Protein AF-A0A7D9LY90-F1 (afdb_monomer_lite)

InterPro domains:
  IPR001433 Oxidoreductase FAD/NAD(P)-binding [PF00175] (12-85)
  IPR001709 Flavoprotein pyridine nucleotide cytochrome reductase [PR00371] (13-22)
  IPR001709 Flavoprotein pyridine nucleotide cytochrome reductase [PR00371] (26-37)
  IPR001709 Flavoprotein pyridine nucleotide cytochrome reductase [PR00371] (57-73)
  IPR001709 Flavoprotein pyridine nucleotide cytochrome reductase [PR00371] (80-85)
  IPR039261 Ferredoxin-NADP reductase (FNR), nucleotide-binding domain [G3DSA:3.40.50.80] (4-85)
  IPR039261 Ferredoxin-NADP reductase (FNR), nucleotide-binding domain [SSF52343] (10-85)

Radius of gyration: 13.85 Å; chains: 1; bounding box: 28×29×33 Å

pLDDT: mean 90.47, std 14.8, range [35.31, 98.19]

Secondary structure (DSSP, 8-state):
-------TT------EEEEEES-HHHH-TTHHHHHHHHHTTSSSEEEEEESSSSSS---HHHHHHHTHHHHHHHHHTT-------

Organism: Paramuricea clavata (NCBI:txid317549)

Sequence (85 aa):
MSFFFVAPGKPVGDTLLFFGCRHKAEDYIYQEEIEQYHNEGTISHLFVAFSRDQPEKRYVQHLILENGEVVWNALNNQGHVYVCG

Structure (mmCIF, N/CA/C/O backbone):
data_AF-A0A7D9LY90-F1
#
_entry.id   AF-A0A7D9LY90-F1
#
loop_
_atom_site.group_PDB
_atom_site.id
_atom_site.type_symbol
_atom_site.label_atom_id
_atom_site.label_alt_id
_atom_site.label_comp_id
_atom_site.label_asym_id
_atom_site.label_entity_id
_atom_site.label_seq_id
_atom_site.pdbx_PDB_ins_code
_atom_site.Cartn_x
_atom_site.Cartn_y
_atom_site.Cartn_z
_atom_site.occupancy
_atom_site.B_iso_or_equiv
_atom_site.auth_seq_id
_atom_site.auth_comp_id
_atom_site.auth_asym_id
_atom_site.auth_atom_id
_atom_site.pdbx_PDB_model_num
ATOM 1 N N . MET A 1 1 ? -9.557 11.611 -5.798 1.00 37.59 1 MET A N 1
ATOM 2 C CA . MET A 1 1 ? -8.602 11.843 -4.698 1.00 37.59 1 MET A CA 1
ATOM 3 C C . MET A 1 1 ? -9.404 12.195 -3.453 1.00 37.59 1 MET A C 1
ATOM 5 O O . MET A 1 1 ? -9.748 13.354 -3.260 1.00 37.59 1 MET A O 1
ATOM 9 N N . SER A 1 2 ? -9.827 11.195 -2.681 1.00 35.31 2 SER A N 1
ATOM 10 C CA . SER A 1 2 ? -10.578 11.434 -1.444 1.00 35.3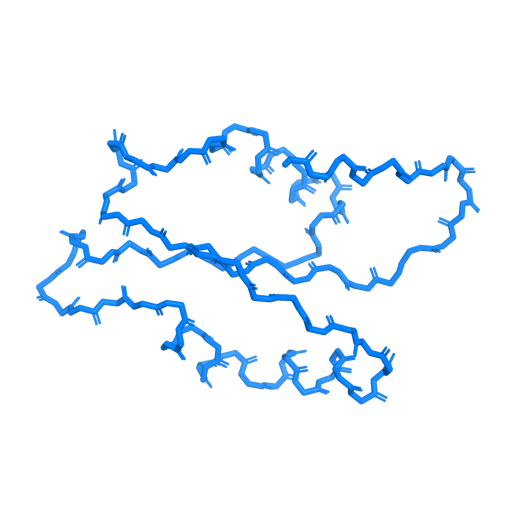1 2 SER A CA 1
ATOM 11 C C . SER A 1 2 ? -9.572 11.589 -0.311 1.00 35.31 2 SER A C 1
ATOM 13 O O . SER A 1 2 ? -8.951 10.613 0.092 1.00 35.31 2 SER A O 1
ATOM 15 N N . PHE A 1 3 ? -9.368 12.820 0.153 1.00 40.28 3 PHE A N 1
ATOM 16 C CA . PHE A 1 3 ? -8.582 13.095 1.353 1.00 40.28 3 PHE A CA 1
ATOM 17 C C . PHE A 1 3 ? -9.299 12.486 2.568 1.00 40.28 3 PHE A C 1
ATOM 19 O O . PHE A 1 3 ? -10.394 12.928 2.920 1.00 40.28 3 PHE A O 1
ATOM 26 N N . PHE A 1 4 ? -8.698 11.487 3.216 1.00 48.59 4 PHE A N 1
ATOM 27 C CA . PHE A 1 4 ? -9.126 11.041 4.542 1.00 48.59 4 PHE A CA 1
ATOM 28 C C . PHE A 1 4 ? -8.552 12.010 5.584 1.00 48.59 4 PHE A C 1
ATOM 30 O O . PHE A 1 4 ? -7.415 11.876 6.022 1.00 48.59 4 PHE A O 1
ATOM 37 N N . PHE A 1 5 ? -9.333 13.021 5.969 1.00 48.94 5 PHE A N 1
ATOM 38 C CA . PHE A 1 5 ? -9.040 13.827 7.155 1.00 48.94 5 PHE A CA 1
ATOM 39 C C . PHE A 1 5 ? -9.429 13.023 8.398 1.00 48.94 5 PHE A C 1
ATOM 41 O O . PHE A 1 5 ? -10.610 12.928 8.744 1.00 48.94 5 PHE A O 1
ATOM 48 N N . VAL A 1 6 ? -8.444 12.458 9.094 1.00 56.66 6 VAL A N 1
ATOM 49 C CA . VAL A 1 6 ? -8.656 11.977 10.461 1.00 56.66 6 VAL A CA 1
ATOM 50 C C . VAL A 1 6 ? -8.668 13.196 11.376 1.00 56.66 6 VAL A C 1
ATOM 52 O O . VAL A 1 6 ? -7.644 13.834 11.608 1.00 56.66 6 VAL A O 1
ATOM 55 N N . ALA A 1 7 ? -9.850 13.572 11.868 1.00 58.06 7 ALA A N 1
ATOM 56 C CA . ALA A 1 7 ? -9.951 14.630 12.868 1.00 58.06 7 ALA A CA 1
ATOM 57 C C . ALA A 1 7 ? -9.200 14.208 14.151 1.00 58.06 7 ALA A C 1
ATOM 59 O O . ALA A 1 7 ? -9.355 13.057 14.575 1.00 58.06 7 ALA A O 1
ATOM 60 N N . PRO A 1 8 ? -8.443 15.113 14.805 1.00 60.72 8 PRO A N 1
ATOM 61 C CA . PRO A 1 8 ? -7.719 14.791 16.031 1.00 60.72 8 PRO A CA 1
ATOM 62 C C . PRO A 1 8 ? -8.647 14.177 17.086 1.00 60.72 8 PRO A C 1
ATOM 64 O O . PRO A 1 8 ? -9.699 14.737 17.396 1.00 60.72 8 PRO A O 1
ATOM 67 N N . GLY A 1 9 ? -8.262 13.022 17.633 1.00 64.69 9 GLY A N 1
ATOM 68 C CA . GLY A 1 9 ? -8.977 12.365 18.732 1.00 64.69 9 GLY A CA 1
ATOM 69 C C . GLY A 1 9 ? -10.175 11.495 18.340 1.00 64.69 9 GLY A C 1
ATOM 70 O O . GLY A 1 9 ? -10.825 10.953 19.233 1.00 64.69 9 GLY A O 1
ATOM 71 N N . LYS A 1 10 ? -10.480 11.315 17.046 1.00 75.38 10 LYS A N 1
ATOM 72 C CA . LYS A 1 10 ? -11.441 10.285 16.622 1.00 75.38 10 LYS A CA 1
ATOM 73 C C . LYS A 1 10 ? -10.730 8.946 16.406 1.00 75.38 10 LYS A C 1
ATOM 75 O O . LYS A 1 10 ? -9.753 8.920 15.662 1.00 75.38 10 LYS A O 1
ATOM 80 N N . PRO A 1 11 ? -11.214 7.842 17.002 1.00 77.12 11 PRO A N 1
ATOM 81 C CA . PRO A 1 11 ? -10.691 6.523 16.686 1.00 77.12 11 PRO A CA 1
ATOM 82 C C . PRO A 1 11 ? -11.017 6.192 15.227 1.00 77.12 11 PRO A C 1
ATOM 84 O O . PRO A 1 11 ? -12.150 6.377 14.778 1.00 77.12 11 PRO A O 1
ATOM 87 N N . VAL A 1 12 ? -10.014 5.717 14.497 1.00 84.19 12 VAL A N 1
ATOM 88 C CA . VAL A 1 12 ? -10.146 5.235 13.120 1.00 84.19 12 VAL A CA 1
ATOM 89 C C . VAL A 1 12 ? -9.802 3.754 13.130 1.00 84.19 12 VAL A C 1
ATOM 91 O O . VAL A 1 12 ? -8.867 3.347 13.816 1.00 84.19 12 VAL A O 1
ATOM 94 N N . GLY A 1 13 ? -10.612 2.952 12.440 1.00 87.50 13 GLY A N 1
ATOM 95 C CA . GLY A 1 13 ? -10.338 1.528 12.263 1.00 87.50 13 GLY A CA 1
ATOM 96 C C . GLY A 1 13 ? -9.184 1.286 11.291 1.00 87.50 13 GLY A C 1
ATOM 97 O O . GLY A 1 13 ? -8.665 2.219 10.676 1.00 87.50 13 GLY A O 1
ATOM 98 N N . ASP A 1 14 ? -8.809 0.021 11.126 1.00 93.19 14 ASP A N 1
ATOM 99 C CA . ASP A 1 14 ? -7.698 -0.329 10.248 1.00 93.19 14 ASP A CA 1
ATOM 100 C C . ASP A 1 14 ? -7.948 0.064 8.793 1.00 93.19 14 ASP A C 1
ATOM 102 O O . ASP A 1 14 ? -9.014 -0.182 8.224 1.00 93.19 14 ASP A O 1
ATOM 106 N N . THR A 1 15 ? -6.919 0.646 8.178 1.00 96.38 15 THR A N 1
ATOM 107 C CA . THR A 1 15 ? -6.925 1.022 6.763 1.00 96.38 15 THR A CA 1
ATOM 108 C C . THR A 1 15 ? -5.920 0.161 6.008 1.00 96.38 15 THR A C 1
ATOM 110 O O . THR A 1 15 ? -4.710 0.272 6.207 1.00 96.38 15 THR A O 1
ATOM 113 N N . LEU A 1 16 ? -6.425 -0.711 5.135 1.00 97.75 16 LEU A N 1
ATOM 114 C CA . LEU A 1 16 ? -5.618 -1.569 4.266 1.00 97.75 16 LEU A CA 1
ATOM 115 C C . LEU A 1 16 ? -5.588 -0.951 2.865 1.00 97.75 16 LEU A C 1
ATOM 117 O O . LEU A 1 16 ? -6.634 -0.828 2.224 1.00 97.75 16 LEU A O 1
ATOM 121 N N . LEU A 1 17 ? -4.402 -0.602 2.368 1.00 98.19 17 LEU A N 1
ATOM 122 C CA . LEU A 1 17 ? -4.213 -0.125 1.001 1.00 98.19 17 LEU A CA 1
ATOM 123 C C . LEU A 1 17 ? -3.537 -1.199 0.148 1.00 98.19 17 LEU A C 1
ATOM 125 O O . LEU A 1 17 ? -2.379 -1.543 0.372 1.00 98.19 17 LEU A O 1
ATOM 129 N N . PHE A 1 18 ? -4.249 -1.674 -0.874 1.00 98.12 18 PHE A N 1
ATOM 130 C CA . PHE A 1 18 ? -3.690 -2.493 -1.948 1.00 98.12 18 PHE A CA 1
ATOM 131 C C . PHE A 1 18 ? -3.503 -1.621 -3.190 1.00 98.12 18 PHE A C 1
ATOM 133 O O . PHE A 1 18 ? -4.481 -1.179 -3.791 1.00 98.12 18 PHE A O 1
ATOM 140 N N . PHE A 1 19 ? -2.255 -1.375 -3.576 1.00 97.81 19 PHE A N 1
ATOM 141 C CA . PHE A 1 19 ? -1.901 -0.537 -4.718 1.00 97.81 19 PHE A CA 1
ATOM 142 C C . PHE A 1 19 ? -1.154 -1.345 -5.786 1.00 97.81 19 PHE A C 1
ATOM 144 O O . PHE A 1 19 ? -0.416 -2.276 -5.469 1.00 97.81 19 PHE A O 1
ATOM 151 N N . GLY A 1 20 ? -1.352 -1.019 -7.063 1.00 96.62 20 GLY A N 1
ATOM 152 C CA . GLY A 1 20 ? -0.744 -1.740 -8.180 1.00 96.62 20 GLY A CA 1
ATOM 153 C C . GLY A 1 20 ? -0.204 -0.797 -9.247 1.00 96.62 20 GLY A C 1
ATOM 154 O O . GLY A 1 20 ? -0.926 0.075 -9.718 1.00 96.62 20 GLY A O 1
ATOM 155 N N . CYS A 1 21 ? 1.045 -1.007 -9.659 1.00 96.56 21 CYS A N 1
ATOM 156 C CA . CYS A 1 21 ? 1.695 -0.269 -10.744 1.00 96.56 21 CYS A CA 1
ATOM 157 C C . CYS A 1 21 ? 2.656 -1.184 -11.534 1.00 96.56 21 CYS A C 1
ATOM 159 O O . CYS A 1 21 ? 2.707 -2.403 -11.317 1.00 96.56 21 CYS A O 1
ATOM 161 N N . ARG A 1 22 ? 3.347 -0.666 -12.552 1.00 96.19 22 ARG A N 1
ATOM 162 C CA . ARG A 1 22 ? 4.265 -1.469 -13.375 1.00 96.19 22 ARG A 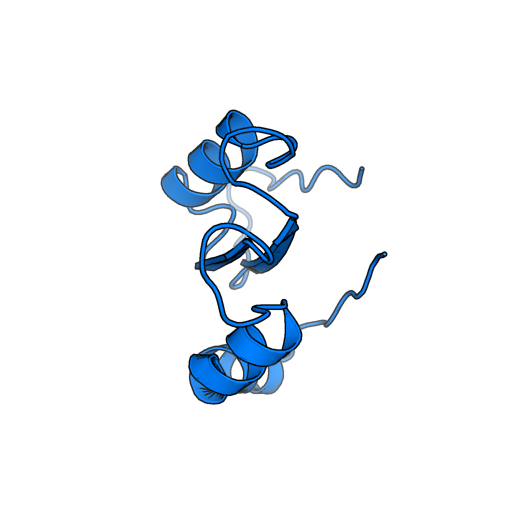CA 1
ATOM 163 C C . ARG A 1 22 ? 5.604 -1.630 -12.681 1.00 96.19 22 ARG A C 1
ATOM 165 O O . ARG A 1 22 ? 6.003 -2.770 -12.449 1.00 96.19 22 ARG A O 1
ATOM 172 N N . HIS A 1 23 ? 6.236 -0.514 -12.355 1.00 96.19 23 HIS A N 1
ATOM 173 C CA . HIS A 1 23 ? 7.591 -0.437 -11.844 1.00 96.19 23 HIS A CA 1
ATOM 174 C C . HIS A 1 23 ? 7.649 0.528 -10.675 1.00 96.19 23 HIS A C 1
ATOM 176 O O . HIS A 1 23 ? 7.197 1.671 -10.785 1.00 96.19 23 HIS A O 1
ATOM 182 N N . LYS A 1 24 ? 8.306 0.116 -9.587 1.00 95.31 24 LYS A N 1
ATOM 183 C CA . LYS A 1 24 ? 8.489 0.998 -8.431 1.00 95.31 24 LYS A CA 1
ATOM 184 C C . LYS A 1 24 ? 9.126 2.338 -8.813 1.00 95.31 24 LYS A C 1
ATOM 186 O O . LYS A 1 24 ? 8.743 3.370 -8.281 1.00 95.31 24 LYS A O 1
ATOM 191 N N . ALA A 1 25 ? 10.082 2.309 -9.739 1.00 94.44 25 ALA A N 1
ATOM 192 C CA . ALA A 1 25 ? 10.867 3.475 -10.131 1.00 94.44 25 ALA A CA 1
ATOM 193 C C . ALA A 1 25 ? 10.186 4.401 -11.157 1.00 94.44 25 ALA A C 1
ATOM 195 O O . ALA A 1 25 ? 10.723 5.471 -11.429 1.00 94.44 25 ALA A O 1
ATOM 196 N N . GLU A 1 26 ? 9.056 4.003 -11.755 1.00 93.94 26 GLU A N 1
ATOM 197 C CA . GLU A 1 26 ? 8.444 4.755 -12.865 1.00 93.94 26 GLU A CA 1
ATOM 198 C C . GLU A 1 26 ? 7.043 5.268 -12.538 1.00 93.94 26 GLU A C 1
ATOM 200 O O . GLU A 1 26 ? 6.734 6.425 -12.813 1.00 93.94 26 GLU A O 1
ATOM 205 N N . ASP A 1 27 ? 6.177 4.409 -11.993 1.00 94.25 27 ASP A N 1
ATOM 206 C CA . ASP A 1 27 ? 4.742 4.684 -11.892 1.00 94.25 27 ASP A CA 1
ATOM 207 C C . ASP A 1 27 ? 4.146 4.360 -10.517 1.00 94.25 27 ASP A C 1
ATOM 209 O O . ASP A 1 27 ? 2.929 4.196 -10.378 1.00 94.25 27 ASP A O 1
ATOM 213 N N . TYR A 1 28 ? 4.984 4.357 -9.475 1.00 96.12 28 TYR A N 1
ATOM 214 C CA . TYR A 1 28 ? 4.516 4.391 -8.093 1.00 96.12 28 TYR A CA 1
ATOM 215 C C . TYR A 1 28 ? 4.027 5.804 -7.729 1.00 96.12 28 TYR A C 1
ATOM 217 O O . TYR A 1 28 ? 4.715 6.594 -7.085 1.00 96.12 28 TYR A O 1
ATOM 225 N N . ILE A 1 29 ? 2.824 6.140 -8.196 1.00 96.00 29 ILE A N 1
ATOM 226 C CA . ILE A 1 29 ? 2.215 7.453 -7.956 1.00 96.00 29 ILE A CA 1
ATOM 227 C C . ILE A 1 29 ? 2.037 7.708 -6.456 1.00 96.00 29 ILE A C 1
ATOM 229 O O . ILE A 1 29 ? 1.622 6.814 -5.719 1.00 96.00 29 ILE A O 1
ATOM 233 N N . TYR A 1 30 ? 2.322 8.941 -6.033 1.00 96.44 30 TYR A N 1
ATOM 234 C CA . TYR A 1 30 ? 2.241 9.378 -4.634 1.00 96.44 30 TYR A CA 1
ATOM 235 C C . TYR A 1 30 ? 3.065 8.521 -3.666 1.00 96.44 30 TYR A C 1
ATOM 237 O O . TYR A 1 30 ? 2.651 8.304 -2.530 1.00 96.44 30 TYR A O 1
ATOM 245 N N . GLN A 1 31 ? 4.202 7.978 -4.120 1.00 96.56 31 GLN A N 1
ATOM 246 C CA . GLN A 1 31 ? 5.039 7.106 -3.297 1.00 96.56 31 GLN A CA 1
ATOM 247 C C . GLN A 1 31 ? 5.372 7.744 -1.944 1.00 96.56 31 GLN A C 1
ATOM 249 O O . GLN A 1 31 ? 5.177 7.102 -0.915 1.00 96.56 31 GLN A O 1
ATOM 254 N N . GLU A 1 32 ? 5.873 8.981 -1.946 1.00 96.88 32 GLU A N 1
ATOM 255 C CA . GLU A 1 32 ? 6.314 9.660 -0.724 1.00 96.88 32 GLU A CA 1
ATOM 256 C C . GLU A 1 32 ? 5.149 9.844 0.253 1.00 96.88 32 GLU A C 1
ATOM 258 O O . GLU A 1 32 ? 5.273 9.511 1.429 1.00 96.88 32 GLU A O 1
ATOM 263 N N . GLU A 1 33 ? 3.990 10.288 -0.235 1.00 96.88 33 GLU A N 1
ATOM 264 C CA . GLU A 1 33 ? 2.804 10.502 0.589 1.00 96.88 33 GLU A CA 1
ATOM 265 C C . GLU A 1 33 ? 2.218 9.185 1.105 1.00 96.88 33 GLU A C 1
ATOM 267 O O . GLU A 1 33 ? 1.846 9.088 2.272 1.00 96.88 33 GLU A O 1
ATOM 272 N N . ILE A 1 34 ? 2.154 8.149 0.265 1.00 96.44 34 ILE A N 1
ATOM 273 C CA . ILE A 1 34 ? 1.667 6.820 0.655 1.00 96.44 34 ILE A CA 1
ATOM 274 C C . ILE A 1 34 ? 2.572 6.215 1.732 1.00 96.44 34 ILE A C 1
ATOM 276 O O . ILE A 1 34 ? 2.076 5.712 2.743 1.00 96.44 34 ILE A O 1
ATOM 280 N N . GLU A 1 35 ? 3.891 6.269 1.537 1.00 96.44 35 GLU A N 1
ATOM 281 C CA . GLU A 1 35 ? 4.861 5.767 2.512 1.00 96.44 35 GLU A CA 1
ATOM 282 C C . GLU A 1 35 ? 4.812 6.591 3.809 1.00 96.44 35 GLU A C 1
ATOM 284 O O . GLU A 1 35 ? 4.833 6.015 4.898 1.00 96.44 35 GLU A O 1
ATOM 289 N N . GLN A 1 36 ? 4.652 7.916 3.724 1.00 97.12 36 GLN A N 1
ATOM 290 C CA . GLN A 1 36 ? 4.455 8.778 4.890 1.00 97.12 36 GLN A CA 1
ATOM 291 C C . GLN A 1 36 ? 3.182 8.409 5.662 1.00 97.12 36 GLN A C 1
ATOM 293 O O . GLN A 1 36 ? 3.248 8.205 6.873 1.00 97.12 36 GLN A O 1
ATOM 298 N N . TYR A 1 37 ? 2.038 8.256 4.992 1.00 95.12 37 TYR A N 1
ATOM 299 C CA . TYR A 1 37 ? 0.783 7.882 5.651 1.00 95.12 37 TYR A CA 1
ATOM 300 C C . TYR A 1 37 ? 0.831 6.490 6.275 1.00 95.12 37 TYR A C 1
ATOM 302 O O . TYR A 1 37 ? 0.170 6.254 7.289 1.00 95.12 37 TYR A O 1
ATOM 310 N N . HIS A 1 38 ? 1.610 5.574 5.700 1.00 95.88 38 HIS A N 1
ATOM 311 C CA . HIS A 1 38 ? 1.877 4.286 6.325 1.00 95.88 38 HIS A CA 1
ATOM 312 C C . HIS A 1 38 ? 2.723 4.438 7.594 1.00 95.88 38 HIS A C 1
ATOM 314 O O . HIS A 1 38 ? 2.359 3.905 8.640 1.00 95.88 38 HIS A O 1
ATOM 320 N N . ASN A 1 39 ? 3.793 5.235 7.539 1.00 95.75 39 ASN A N 1
ATOM 321 C CA . ASN A 1 39 ? 4.663 5.502 8.687 1.00 95.75 39 ASN A CA 1
ATOM 322 C C . ASN A 1 39 ? 3.936 6.226 9.834 1.00 95.75 39 ASN A C 1
ATOM 324 O O . ASN A 1 39 ? 4.223 5.981 11.004 1.00 95.75 39 ASN A O 1
ATOM 328 N N . GLU A 1 40 ? 2.985 7.102 9.510 1.00 93.25 40 GLU A N 1
ATOM 329 C CA . GLU A 1 40 ? 2.140 7.814 10.476 1.00 93.25 40 GLU A CA 1
ATOM 330 C C . GLU A 1 40 ? 0.983 6.953 11.018 1.00 93.25 40 GLU A C 1
ATOM 332 O O . GLU A 1 40 ? 0.271 7.380 11.926 1.00 93.25 40 GLU A O 1
ATOM 337 N N . GLY A 1 41 ? 0.773 5.750 10.472 1.00 90.88 41 GLY A N 1
ATOM 338 C CA . GLY A 1 41 ? -0.298 4.837 10.877 1.00 90.88 41 GLY A CA 1
ATOM 339 C C . GLY A 1 41 ? -1.684 5.198 10.335 1.00 90.88 41 GLY A C 1
ATOM 340 O O . GLY A 1 41 ? -2.661 4.544 10.686 1.00 90.88 41 GLY A O 1
ATOM 341 N N . THR A 1 42 ? -1.787 6.201 9.456 1.00 92.94 42 THR A N 1
ATOM 342 C CA . THR A 1 42 ? -3.035 6.495 8.729 1.00 92.94 42 THR A CA 1
ATOM 343 C C . THR A 1 42 ? -3.392 5.341 7.788 1.00 92.94 42 THR A C 1
ATOM 345 O O . THR A 1 42 ? -4.560 4.985 7.651 1.00 92.94 42 THR A O 1
ATOM 348 N N . ILE A 1 43 ? -2.384 4.725 7.164 1.00 95.88 43 ILE A N 1
ATOM 349 C CA . ILE A 1 43 ? -2.506 3.450 6.453 1.00 95.88 43 ILE A CA 1
ATOM 350 C C . ILE A 1 43 ? -1.936 2.364 7.368 1.00 95.88 43 ILE A C 1
ATOM 352 O O . ILE A 1 43 ? -0.718 2.230 7.477 1.00 95.88 43 ILE A O 1
ATOM 356 N N . SER A 1 44 ? -2.798 1.571 8.008 1.00 95.62 44 SER A N 1
ATOM 357 C CA . SER A 1 44 ? -2.374 0.476 8.895 1.00 95.62 44 SER A CA 1
ATOM 358 C C . SER A 1 44 ? -1.543 -0.573 8.152 1.00 95.62 44 SER A C 1
ATOM 360 O O . SER A 1 44 ? -0.532 -1.052 8.663 1.00 95.62 44 SER A O 1
ATOM 362 N N . HIS A 1 45 ? -1.949 -0.920 6.927 1.00 97.06 45 HIS A N 1
ATOM 363 C CA . HIS A 1 45 ? -1.270 -1.927 6.112 1.00 97.06 45 HIS A CA 1
ATOM 364 C C . HIS A 1 45 ? -1.152 -1.472 4.661 1.00 97.06 45 HIS A C 1
ATOM 366 O O . HIS A 1 45 ? -2.155 -1.159 4.019 1.00 97.06 45 HIS A O 1
ATOM 372 N N . LEU A 1 46 ? 0.073 -1.479 4.139 1.00 97.75 46 LEU A N 1
ATOM 373 C CA . LEU A 1 46 ? 0.381 -1.103 2.766 1.00 97.75 46 LEU A CA 1
ATOM 374 C C . LEU A 1 46 ? 0.880 -2.319 1.978 1.00 97.75 46 LEU A C 1
ATOM 376 O O . LEU A 1 46 ? 1.905 -2.912 2.308 1.00 97.75 46 LEU A O 1
ATOM 380 N N . PHE A 1 47 ? 0.177 -2.656 0.900 1.00 98.00 47 PHE A N 1
ATOM 381 C CA . PHE A 1 47 ? 0.514 -3.752 -0.002 1.00 98.00 47 PHE A CA 1
ATOM 382 C C . PHE A 1 47 ? 0.651 -3.222 -1.428 1.00 98.00 47 PHE A C 1
ATOM 384 O O . PHE A 1 47 ? -0.327 -2.764 -2.018 1.00 98.00 47 PHE A O 1
ATOM 391 N N . VAL A 1 48 ? 1.852 -3.305 -2.005 1.00 97.56 48 VAL A N 1
ATOM 392 C CA . VAL A 1 48 ? 2.123 -2.773 -3.350 1.00 97.56 48 VAL A CA 1
ATOM 393 C C . VAL A 1 48 ? 2.529 -3.882 -4.312 1.00 97.56 48 VAL A C 1
ATOM 395 O O . VAL A 1 48 ? 3.476 -4.629 -4.066 1.00 97.56 48 VAL A O 1
ATOM 398 N N . ALA A 1 49 ? 1.799 -3.998 -5.421 1.00 97.62 49 ALA A N 1
ATOM 399 C CA . ALA A 1 49 ? 2.081 -4.928 -6.503 1.00 97.62 49 ALA A CA 1
ATOM 400 C C . ALA A 1 49 ? 2.777 -4.197 -7.655 1.00 97.62 49 ALA A C 1
ATOM 402 O O . ALA A 1 49 ? 2.141 -3.455 -8.403 1.00 97.62 49 ALA A O 1
ATOM 403 N N . PHE A 1 50 ? 4.067 -4.464 -7.832 1.00 97.38 50 PHE A N 1
ATOM 404 C CA . PHE A 1 50 ? 4.795 -4.098 -9.044 1.00 97.38 50 PHE A CA 1
ATOM 405 C C . PHE A 1 50 ? 4.649 -5.238 -10.052 1.00 97.38 50 PHE A C 1
ATOM 407 O O . PHE A 1 50 ? 5.040 -6.370 -9.774 1.00 97.38 50 PHE A O 1
ATOM 414 N N . SER A 1 51 ? 4.013 -4.970 -11.191 1.00 96.94 51 SER A N 1
ATOM 415 C CA . SER A 1 51 ? 3.656 -6.002 -12.180 1.00 96.94 51 SER A CA 1
ATOM 416 C C . SER A 1 51 ? 4.757 -6.306 -13.201 1.00 96.94 51 SER A C 1
ATOM 418 O O . SER A 1 51 ? 4.562 -7.157 -14.080 1.00 96.94 51 SER A O 1
ATOM 420 N N . ARG A 1 52 ? 5.870 -5.565 -13.162 1.00 96.81 52 ARG A N 1
ATOM 421 C CA . ARG A 1 52 ? 6.979 -5.672 -14.118 1.00 96.81 52 ARG A CA 1
ATOM 422 C C . ARG A 1 52 ? 8.374 -5.640 -13.480 1.00 96.81 52 ARG A C 1
ATOM 424 O O . ARG A 1 52 ? 9.346 -5.706 -14.224 1.00 96.81 52 ARG A O 1
ATOM 431 N N . ASP A 1 53 ? 8.490 -5.592 -12.154 1.00 96.31 53 ASP A N 1
ATOM 432 C CA . ASP A 1 53 ? 9.794 -5.627 -11.462 1.00 96.31 53 ASP A CA 1
ATOM 433 C C . ASP A 1 53 ? 10.372 -7.053 -11.345 1.00 96.31 53 ASP A C 1
ATOM 435 O O . ASP A 1 53 ? 11.499 -7.258 -10.899 1.00 96.31 53 ASP A O 1
ATOM 439 N N . GLN A 1 54 ? 9.610 -8.054 -11.782 1.00 93.75 54 GLN A N 1
ATOM 440 C CA . GLN A 1 54 ? 9.933 -9.471 -11.774 1.00 93.75 54 GLN A CA 1
ATOM 441 C C . GLN A 1 54 ? 9.323 -10.175 -13.006 1.00 93.75 54 GLN A C 1
ATOM 443 O O . GLN A 1 54 ? 8.395 -9.640 -13.622 1.00 93.75 54 GLN A O 1
ATOM 448 N N . PRO A 1 55 ? 9.808 -11.380 -13.375 1.00 94.88 55 PRO A N 1
ATOM 449 C CA . PRO A 1 55 ? 9.320 -12.101 -14.557 1.00 94.88 55 PRO A CA 1
ATOM 450 C C . PRO A 1 55 ? 7.825 -12.459 -14.499 1.00 94.88 55 PRO A C 1
ATOM 452 O O . PRO A 1 55 ? 7.126 -12.404 -1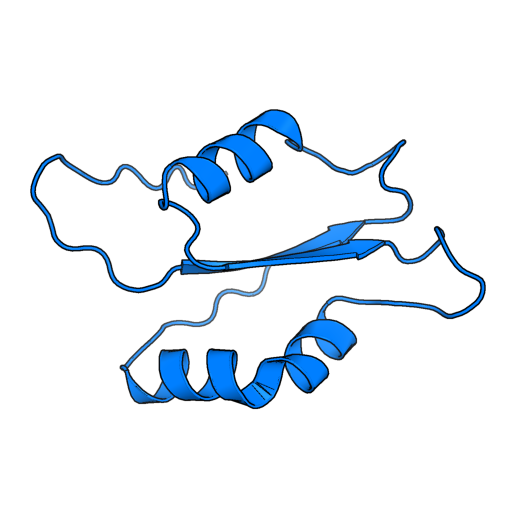5.509 1.00 94.88 55 PRO A O 1
ATOM 455 N N . GLU A 1 56 ? 7.340 -12.814 -13.310 1.00 95.50 56 GLU A N 1
ATOM 456 C CA . GLU A 1 56 ? 5.955 -13.209 -13.041 1.00 95.50 56 GLU A CA 1
ATOM 457 C C . GLU A 1 56 ? 5.042 -11.981 -12.894 1.00 95.50 56 GLU A C 1
ATOM 459 O O . GLU A 1 56 ? 5.370 -11.021 -12.191 1.00 95.50 56 GLU A O 1
ATOM 464 N N . LYS A 1 57 ? 3.844 -12.008 -13.491 1.00 95.31 57 LYS A N 1
ATOM 465 C CA . LYS A 1 57 ? 2.873 -10.919 -13.302 1.00 95.31 57 LYS A CA 1
ATOM 466 C C . LYS A 1 57 ? 2.313 -10.923 -11.884 1.00 95.31 57 LYS A C 1
ATOM 468 O O . LYS A 1 57 ? 1.556 -11.810 -11.500 1.00 95.31 57 LYS A O 1
ATOM 473 N N . ARG A 1 58 ? 2.609 -9.866 -11.128 1.00 96.38 58 ARG A N 1
ATOM 474 C CA . ARG A 1 58 ? 2.048 -9.629 -9.794 1.00 96.38 58 ARG A CA 1
ATOM 475 C C . ARG A 1 58 ? 1.034 -8.489 -9.829 1.00 96.38 58 ARG A C 1
ATOM 477 O O . ARG A 1 58 ? 1.336 -7.403 -10.312 1.00 96.38 58 ARG A O 1
ATOM 484 N N . TYR A 1 59 ? -0.170 -8.750 -9.327 1.00 97.44 59 TYR A N 1
ATOM 485 C CA . TYR A 1 59 ? -1.294 -7.815 -9.311 1.00 97.44 59 TYR A CA 1
ATOM 486 C C . TYR A 1 59 ? -1.917 -7.749 -7.916 1.00 97.44 59 TYR A C 1
ATOM 488 O O . TYR A 1 59 ? -1.649 -8.603 -7.069 1.00 97.44 59 TYR A O 1
ATOM 496 N N . VAL A 1 60 ? -2.782 -6.758 -7.692 1.00 97.62 60 VAL A N 1
ATOM 497 C CA . VAL A 1 60 ? -3.427 -6.518 -6.391 1.00 97.62 60 VAL A CA 1
ATOM 498 C C . VAL A 1 60 ? -4.211 -7.731 -5.884 1.00 97.62 60 VAL A C 1
ATOM 500 O O . VAL A 1 60 ? -4.133 -8.042 -4.702 1.00 97.62 60 VAL A O 1
ATOM 503 N N . GLN A 1 61 ? -4.871 -8.495 -6.759 1.00 97.50 61 GLN A N 1
ATOM 504 C CA . GLN A 1 61 ? -5.589 -9.711 -6.364 1.00 97.50 61 GLN A CA 1
ATOM 505 C C . GLN A 1 61 ? -4.667 -10.824 -5.849 1.00 97.50 61 GLN A C 1
ATOM 507 O O . GLN A 1 61 ? -5.077 -11.587 -4.981 1.00 97.50 61 GLN A O 1
ATOM 512 N N . HIS A 1 62 ? -3.419 -10.903 -6.330 1.00 98.06 62 HIS A N 1
ATOM 513 C CA . HIS A 1 62 ? -2.444 -11.854 -5.788 1.00 98.06 62 HIS A CA 1
ATOM 514 C C . HIS A 1 62 ? -2.090 -11.472 -4.346 1.00 98.06 62 HIS A C 1
ATOM 516 O O . HIS A 1 62 ? -2.103 -12.326 -3.467 1.00 98.06 62 HIS A O 1
ATOM 522 N N . LEU A 1 63 ? -1.882 -10.177 -4.082 1.00 98.00 63 LEU A N 1
ATOM 523 C CA . LEU A 1 63 ? -1.618 -9.682 -2.729 1.00 98.00 63 LEU A CA 1
ATOM 524 C C . LEU A 1 63 ? -2.814 -9.869 -1.793 1.00 98.00 63 LEU A C 1
ATOM 526 O O . LEU A 1 63 ? -2.617 -10.226 -0.637 1.00 98.00 63 LEU A O 1
ATOM 530 N N . ILE A 1 64 ? -4.041 -9.660 -2.276 1.00 97.88 64 ILE A N 1
ATOM 531 C CA . ILE A 1 64 ? -5.261 -9.887 -1.488 1.00 97.88 64 ILE A CA 1
ATOM 532 C C . ILE A 1 64 ? -5.367 -11.356 -1.066 1.00 97.88 64 ILE A C 1
ATOM 534 O O . ILE A 1 64 ? -5.661 -11.630 0.093 1.00 97.88 64 ILE A O 1
ATOM 538 N N . LEU A 1 65 ? -5.101 -12.298 -1.980 1.00 97.81 65 LEU A N 1
ATOM 539 C CA . LEU A 1 65 ? -5.129 -13.732 -1.676 1.00 97.81 65 LEU A CA 1
ATOM 540 C C . LEU A 1 65 ? -4.038 -14.131 -0.674 1.00 97.81 65 LEU A C 1
ATOM 542 O O . LEU A 1 65 ? -4.316 -14.865 0.270 1.00 97.81 65 LEU A O 1
ATOM 546 N N . GLU A 1 66 ? -2.817 -13.625 -0.850 1.00 98.12 66 GLU A N 1
ATOM 547 C CA . GLU A 1 66 ? -1.698 -13.885 0.066 1.00 98.12 66 GLU A CA 1
ATOM 54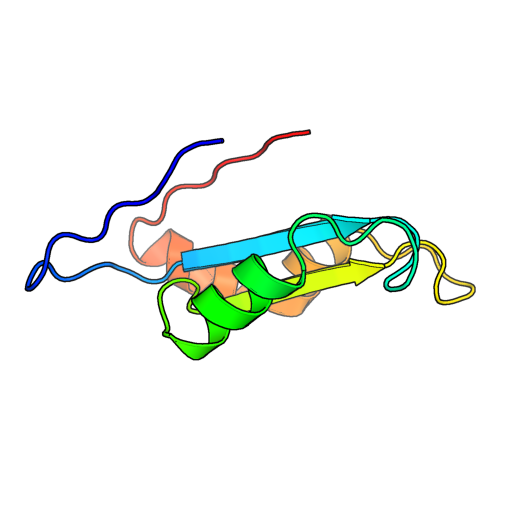8 C C . GLU A 1 66 ? -1.936 -13.312 1.471 1.00 98.12 66 GLU A C 1
ATOM 550 O O . GLU A 1 66 ? -1.495 -13.897 2.456 1.00 98.12 66 GLU A O 1
ATOM 555 N N . ASN A 1 67 ? -2.662 -12.195 1.574 1.00 97.94 67 ASN A N 1
ATOM 556 C CA . ASN A 1 67 ? -2.968 -11.510 2.834 1.00 97.94 67 ASN A CA 1
ATOM 557 C C . ASN A 1 67 ? -4.424 -11.730 3.276 1.00 97.94 67 ASN A C 1
ATOM 559 O O . ASN A 1 67 ? -5.011 -10.888 3.962 1.00 97.94 67 ASN A O 1
ATOM 563 N N . GLY A 1 68 ? -5.010 -12.868 2.887 1.00 97.62 68 GLY A N 1
ATOM 564 C CA . GLY A 1 68 ? -6.422 -13.174 3.107 1.00 97.62 68 GLY A CA 1
ATOM 565 C C . GLY A 1 68 ? -6.854 -13.110 4.574 1.00 97.62 68 GLY A C 1
ATOM 566 O O . GLY A 1 68 ? -7.973 -12.696 4.848 1.00 97.62 68 GLY A O 1
ATOM 567 N N . GLU A 1 69 ? -5.972 -13.441 5.520 1.00 97.81 69 GLU A N 1
ATOM 568 C CA . GLU A 1 69 ? -6.255 -13.338 6.958 1.00 97.81 69 GLU A CA 1
ATOM 569 C C . GLU A 1 69 ? -6.486 -11.886 7.404 1.00 97.81 69 GLU A C 1
ATOM 571 O O . GLU A 1 6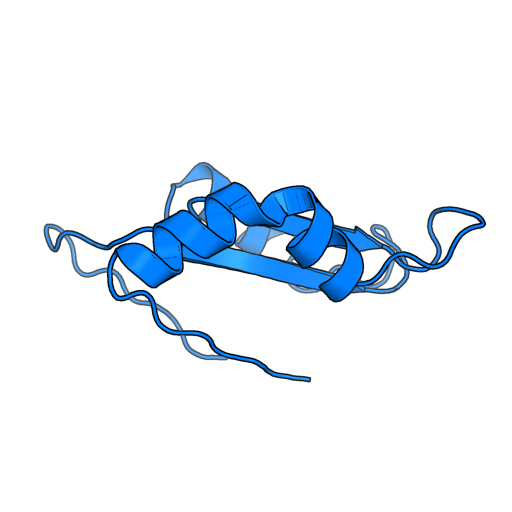9 ? -7.477 -11.592 8.070 1.00 97.81 69 GLU A O 1
ATOM 576 N N . VAL A 1 70 ? -5.618 -10.956 6.991 1.00 96.38 70 VAL A N 1
ATOM 577 C CA . VAL A 1 70 ? -5.735 -9.529 7.343 1.00 96.38 70 VAL A CA 1
ATOM 578 C C . VAL A 1 70 ? -6.998 -8.934 6.718 1.00 96.38 70 VAL A C 1
ATOM 580 O O . VAL A 1 70 ? -7.749 -8.215 7.377 1.00 96.38 70 VAL A O 1
ATOM 583 N N . VAL A 1 71 ? -7.274 -9.294 5.461 1.00 96.81 71 VAL A N 1
ATOM 584 C CA . VAL A 1 71 ? -8.496 -8.884 4.757 1.00 96.81 71 VAL A CA 1
ATOM 585 C C . VAL A 1 71 ? -9.736 -9.437 5.459 1.00 96.81 71 VAL A C 1
ATOM 587 O O . VAL A 1 71 ? -10.685 -8.695 5.706 1.00 96.81 71 VAL A O 1
ATOM 590 N N . TRP A 1 72 ? -9.731 -10.721 5.820 1.00 97.00 72 TRP A N 1
ATOM 591 C CA . TRP A 1 72 ? -10.839 -11.358 6.525 1.00 97.00 72 TRP A CA 1
ATOM 592 C C . TRP A 1 72 ? -11.103 -10.704 7.879 1.00 97.00 72 TRP A C 1
ATOM 594 O O . TRP A 1 72 ? -12.251 -10.398 8.189 1.00 97.00 72 TRP A O 1
ATOM 604 N N . ASN A 1 73 ? -10.057 -10.421 8.655 1.00 96.31 73 ASN A N 1
ATOM 605 C CA . ASN A 1 73 ? -10.183 -9.746 9.944 1.00 96.31 73 ASN A CA 1
ATOM 606 C C . ASN A 1 73 ? -10.805 -8.350 9.793 1.00 96.31 73 ASN A C 1
ATOM 608 O O . ASN A 1 73 ? -11.719 -8.009 10.544 1.00 96.31 73 ASN A O 1
ATOM 612 N N . ALA A 1 74 ? -10.382 -7.572 8.791 1.00 95.19 74 ALA A N 1
ATOM 613 C CA . ALA A 1 74 ? -10.977 -6.267 8.505 1.00 95.19 74 ALA A CA 1
ATOM 614 C C . ALA A 1 74 ? -12.471 -6.384 8.152 1.00 95.19 74 ALA A C 1
ATOM 616 O O . ALA A 1 74 ? -13.296 -5.647 8.689 1.00 95.19 74 ALA A O 1
ATOM 617 N N . LEU A 1 75 ? -12.844 -7.346 7.302 1.00 95.44 75 LEU A N 1
ATOM 618 C CA . LEU A 1 75 ? -14.239 -7.584 6.911 1.00 95.44 75 LEU A CA 1
ATOM 619 C C . LEU A 1 75 ? -15.105 -8.071 8.078 1.00 95.44 75 LEU A C 1
ATOM 621 O O . LEU A 1 75 ? -16.226 -7.598 8.260 1.00 95.44 75 LEU A O 1
ATOM 625 N N . ASN A 1 76 ? -14.580 -8.984 8.894 1.00 96.81 76 ASN A N 1
ATOM 626 C CA . ASN A 1 76 ? -15.254 -9.495 10.083 1.00 96.81 76 ASN A CA 1
ATOM 627 C C . ASN A 1 76 ? -15.486 -8.385 11.127 1.00 96.81 76 ASN A C 1
ATOM 629 O O . ASN A 1 76 ? -16.480 -8.406 11.850 1.00 96.81 76 ASN A O 1
ATOM 633 N N . ASN A 1 77 ? -14.622 -7.366 11.135 1.00 94.50 77 ASN A N 1
ATOM 634 C CA . ASN A 1 77 ? -14.759 -6.144 11.927 1.00 94.50 77 ASN A CA 1
ATOM 635 C C . ASN A 1 77 ? -15.582 -5.047 11.222 1.00 94.50 77 ASN A C 1
ATOM 637 O O . ASN A 1 77 ? -15.390 -3.864 11.491 1.00 94.50 77 ASN A O 1
ATOM 641 N N . GLN A 1 78 ? -16.518 -5.430 10.344 1.00 94.94 78 GLN A N 1
ATOM 642 C CA . GLN A 1 78 ? -17.433 -4.519 9.633 1.00 94.94 78 GLN A CA 1
ATOM 643 C C . GLN A 1 78 ? -16.713 -3.525 8.702 1.00 94.94 78 GLN A C 1
ATOM 645 O O . GLN A 1 78 ? -17.222 -2.441 8.422 1.00 94.94 78 GLN A O 1
ATOM 650 N N . GLY A 1 79 ? -15.527 -3.892 8.208 1.00 93.81 79 GLY A N 1
ATOM 651 C CA . GLY A 1 79 ? -14.778 -3.106 7.236 1.00 93.81 79 GLY A CA 1
ATOM 652 C C . GLY A 1 79 ? -15.518 -2.942 5.906 1.00 93.81 79 GLY A C 1
ATOM 653 O O . GLY A 1 79 ? -16.314 -3.785 5.488 1.00 93.81 79 GLY A O 1
ATOM 654 N N . HIS A 1 80 ? -15.218 -1.849 5.210 1.00 96.50 80 HIS A N 1
ATOM 655 C CA . HIS A 1 80 ? -15.783 -1.534 3.901 1.00 96.50 80 HIS A CA 1
ATOM 656 C C . HIS A 1 80 ? -14.742 -1.742 2.798 1.00 96.50 80 HIS A C 1
ATOM 658 O O . HIS A 1 80 ? -13.584 -1.359 2.953 1.00 96.50 80 HIS A O 1
ATOM 664 N N . VAL A 1 81 ? -15.167 -2.307 1.665 1.00 96.69 81 VAL A N 1
ATOM 665 C CA . VAL A 1 81 ? -14.303 -2.521 0.497 1.00 96.69 81 VAL A CA 1
ATOM 666 C C . VAL A 1 81 ? -14.576 -1.457 -0.553 1.00 96.69 81 VAL A C 1
ATOM 668 O O . VAL A 1 81 ? -15.717 -1.254 -0.964 1.00 96.69 81 VAL A O 1
ATOM 671 N N . TYR A 1 82 ? -13.504 -0.833 -1.029 1.00 97.25 82 TYR A N 1
ATOM 672 C CA . TYR A 1 82 ? -13.526 0.114 -2.134 1.00 97.25 82 TYR A CA 1
ATOM 673 C C . TYR A 1 82 ? -12.610 -0.405 -3.239 1.00 97.25 82 TYR A C 1
ATOM 675 O O . TYR A 1 82 ? -11.460 -0.752 -2.980 1.00 97.25 82 TYR A O 1
ATOM 683 N N . VAL A 1 83 ? -13.120 -0.456 -4.469 1.00 96.56 83 VAL A N 1
ATOM 684 C CA . VAL A 1 83 ? -12.347 -0.839 -5.656 1.00 96.56 83 VAL A CA 1
ATOM 685 C C . VAL A 1 83 ? -12.418 0.310 -6.651 1.00 96.56 83 VAL A C 1
ATOM 687 O O . VAL A 1 83 ? -13.504 0.770 -6.996 1.00 96.56 83 VAL A O 1
ATOM 690 N N . CYS A 1 84 ? -11.256 0.787 -7.081 1.00 91.69 84 CYS A N 1
ATOM 691 C CA . CYS A 1 84 ? -11.095 1.884 -8.027 1.00 91.69 84 CYS A CA 1
ATOM 692 C C . CYS A 1 84 ? -10.011 1.489 -9.036 1.00 91.69 84 CYS A C 1
ATOM 694 O O . CYS A 1 84 ? -9.026 0.855 -8.648 1.00 91.69 84 CYS A O 1
ATOM 696 N N . GLY A 1 85 ? -10.200 1.839 -10.305 1.00 82.81 85 GLY A N 1
ATOM 697 C CA . GLY A 1 85 ? -9.305 1.507 -11.411 1.00 82.81 85 GLY A CA 1
ATOM 698 C C . GLY A 1 85 ? -9.651 2.299 -12.656 1.00 82.81 85 GLY A C 1
ATOM 699 O O . GLY A 1 85 ? -10.830 2.703 -12.776 1.00 82.81 85 GLY A O 1
#

Foldseek 3Di:
DDDPDPDPPDDDDAAADQEEDADPVPPPPPVVVVVVCCVVCVHVHYHYAHQHPDPHGTHSVVVCVVP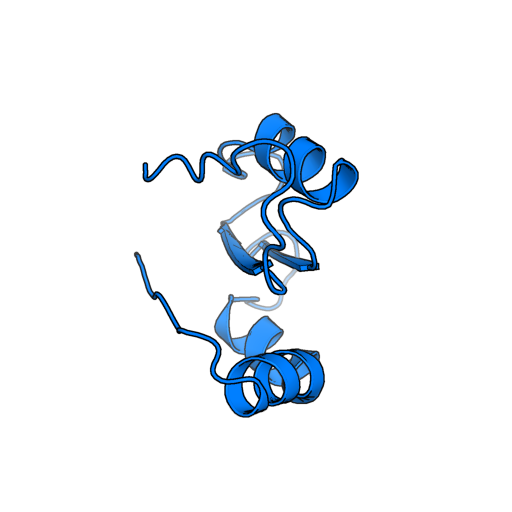VVVVVVCVVVVHDDDDDD